Protein AF-S4P758-F1 (afdb_monomer)

Secondary structure (DSSP, 8-state):
---HHHHHHHHHHHHHHHHHHHHHHHHHHHHHHHHS-GGG--HHHHHHHHHHHHHHHHHHHHHHHHH---SSPPPS--

Radius of gyration: 19.24 Å; Cα contacts (8 Å, |Δi|>4): 25; chains: 1; bounding box: 51×15×56 Å

Nearest PDB structures (foldseek):
  5qsu-assembly3_B  TM=9.109E-01  e=3.139E+00  Homo sapiens
  4afl-assembly2_F  TM=8.276E-01  e=8.720E+00  Homo sapiens
  6inr-assembly1_A  TM=6.789E-01  e=7.733E+00  Candidatus Phytoplasma australasiaticum subsp. taiwanense
  4w4k-assembly2_C  TM=4.801E-01  e=6.080E+00  Mycobacterium tuberculosis str. Erdman = ATCC 35801

Mean predicted aligned error: 5.4 Å

Solvent-accessible surface area (backbone atoms only — not comparable to full-atom values): 4708 Å² total; per-residue (Å²): 129,85,50,76,61,58,58,51,47,53,53,51,50,56,48,48,52,50,51,50,50,51,49,53,50,50,52,50,51,52,55,48,52,70,71,43,60,75,92,75,48,58,69,68,57,54,56,51,47,53,52,50,52,52,51,48,51,51,52,50,54,50,48,61,60,69,67,68,69,78,91,71,76,74,79,93,69,133

Structure (mmCIF, N/CA/C/O backbone):
data_AF-S4P758-F1
#
_entry.id   AF-S4P758-F1
#
loop_
_atom_site.group_PDB
_atom_site.id
_atom_site.type_symbol
_atom_site.label_atom_id
_atom_site.label_alt_id
_atom_site.label_comp_id
_atom_site.label_asym_id
_atom_site.label_entity_id
_atom_site.label_seq_id
_atom_site.pdbx_PDB_ins_code
_atom_site.Cartn_x
_atom_site.Cartn_y
_atom_site.Cartn_z
_atom_site.occupancy
_atom_site.B_iso_or_equiv
_atom_site.auth_seq_id
_atom_site.auth_comp_id
_atom_site.auth_asym_id
_atom_site.auth_atom_id
_atom_site.pdbx_PDB_model_num
ATOM 1 N N . MET A 1 1 ? -3.590 2.630 30.952 1.00 44.47 1 MET A N 1
ATOM 2 C CA . MET A 1 1 ? -3.799 1.283 30.387 1.00 44.47 1 MET A CA 1
ATOM 3 C C . MET A 1 1 ? -3.790 1.437 28.881 1.00 44.47 1 MET A C 1
ATOM 5 O O . MET A 1 1 ? -4.679 2.099 28.364 1.00 44.47 1 MET A O 1
ATOM 9 N N . GLN A 1 2 ? -2.748 0.944 28.214 1.00 53.25 2 GLN A N 1
ATOM 10 C CA . GLN A 1 2 ? -2.690 0.899 26.754 1.00 53.25 2 GLN A CA 1
ATOM 11 C C . GLN A 1 2 ? -3.806 -0.055 26.306 1.00 53.25 2 GLN A C 1
ATOM 13 O O . GLN A 1 2 ? -3.817 -1.207 26.739 1.00 53.25 2 GLN A O 1
ATOM 18 N N . SER A 1 3 ? -4.806 0.42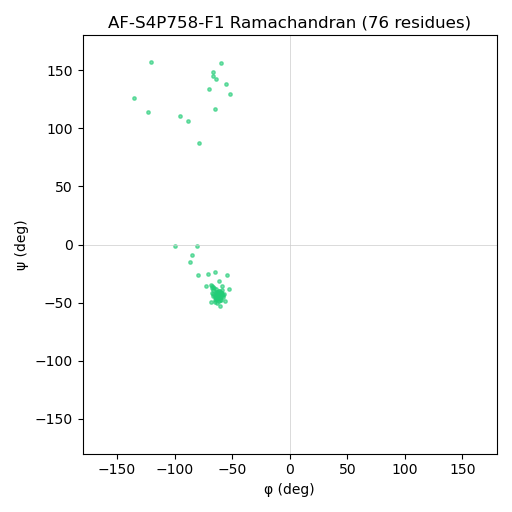5 25.566 1.00 77.19 3 SER A N 1
ATOM 19 C CA . SER A 1 3 ? -5.847 -0.463 25.041 1.00 77.19 3 SER A CA 1
ATOM 20 C C . SER A 1 3 ? -5.204 -1.402 24.012 1.00 77.19 3 SER A C 1
ATOM 22 O O . SER A 1 3 ? -4.267 -1.004 23.320 1.00 77.19 3 SER A O 1
ATOM 24 N N . ASN A 1 4 ? -5.699 -2.635 23.871 1.00 86.62 4 ASN A N 1
ATOM 25 C CA . ASN A 1 4 ? -5.229 -3.548 22.814 1.00 86.62 4 ASN A CA 1
ATOM 26 C C . ASN A 1 4 ? -5.340 -2.911 21.412 1.00 86.62 4 ASN A C 1
ATOM 28 O O . ASN A 1 4 ? -4.572 -3.248 20.516 1.00 86.62 4 ASN A O 1
ATOM 32 N N . LEU A 1 5 ? -6.262 -1.955 21.238 1.00 91.75 5 LEU A N 1
ATOM 33 C CA . LEU A 1 5 ? -6.408 -1.176 20.011 1.00 91.75 5 LEU A CA 1
ATOM 34 C C . LEU A 1 5 ? -5.226 -0.246 19.741 1.00 91.75 5 LEU A C 1
ATOM 36 O O . LEU A 1 5 ? -4.843 -0.132 18.587 1.00 91.75 5 LEU A O 1
ATOM 40 N N . ASN A 1 6 ? -4.597 0.352 20.756 1.00 92.75 6 ASN A N 1
ATOM 41 C CA . ASN A 1 6 ? -3.422 1.198 20.530 1.00 92.75 6 ASN A CA 1
ATOM 42 C C . ASN A 1 6 ? -2.246 0.390 19.956 1.00 92.75 6 ASN A C 1
ATOM 44 O O . ASN A 1 6 ? -1.528 0.880 19.094 1.00 92.75 6 ASN A O 1
ATOM 48 N N . THR A 1 7 ? -2.055 -0.852 20.416 1.00 95.00 7 THR A N 1
ATOM 49 C CA . THR A 1 7 ? -1.024 -1.748 19.867 1.00 95.00 7 THR A CA 1
ATOM 50 C C . THR A 1 7 ? -1.342 -2.142 18.426 1.00 95.00 7 THR A C 1
ATOM 52 O O . THR A 1 7 ? -0.459 -2.130 17.574 1.00 95.00 7 THR A O 1
ATOM 55 N N . ILE A 1 8 ? -2.608 -2.449 18.128 1.00 95.25 8 ILE A N 1
ATOM 56 C CA . ILE A 1 8 ? -3.042 -2.745 16.756 1.00 95.25 8 ILE A CA 1
ATOM 57 C C . ILE A 1 8 ? -2.866 -1.515 15.856 1.00 95.25 8 ILE A C 1
ATOM 59 O O . ILE A 1 8 ? -2.399 -1.655 14.730 1.00 95.25 8 ILE A O 1
ATOM 63 N N . GLN A 1 9 ? -3.193 -0.319 16.349 1.00 95.44 9 GLN A N 1
ATOM 64 C CA . GLN A 1 9 ? -3.015 0.934 15.621 1.00 95.44 9 GLN A CA 1
ATOM 65 C C . GLN A 1 9 ? -1.546 1.154 15.258 1.00 95.44 9 GLN A C 1
ATOM 67 O O . GLN A 1 9 ? -1.258 1.398 14.092 1.00 95.44 9 GLN A O 1
ATOM 72 N N . GLU A 1 10 ? -0.626 0.990 16.210 1.00 97.19 10 GLU A N 1
ATOM 73 C CA . GLU A 1 10 ? 0.814 1.105 15.953 1.00 97.19 10 GLU A CA 1
ATOM 74 C C . GLU A 1 10 ? 1.272 0.124 14.860 1.00 97.19 10 GLU A C 1
ATOM 76 O O . GLU A 1 10 ? 1.994 0.499 13.937 1.00 97.19 10 GLU A O 1
ATOM 81 N N . TRP A 1 11 ? 0.796 -1.126 14.891 1.00 97.44 11 TRP A N 1
ATOM 82 C CA . TRP A 1 11 ? 1.086 -2.091 13.826 1.00 97.44 11 TRP A CA 1
ATOM 83 C C . TRP A 1 11 ? 0.513 -1.668 12.472 1.00 97.44 11 TRP A C 1
ATOM 85 O O . TRP A 1 11 ? 1.180 -1.831 11.451 1.00 97.44 11 TRP A O 1
ATOM 95 N N . CYS A 1 12 ? -0.704 -1.124 12.444 1.00 97.94 12 CYS A N 1
ATOM 96 C CA . CYS A 1 12 ? -1.326 -0.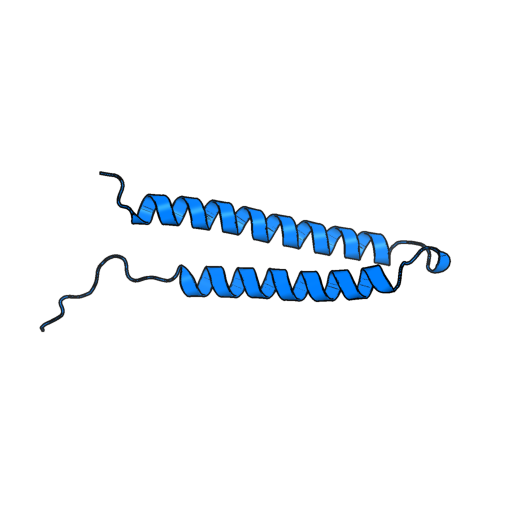627 11.221 1.00 97.94 12 CYS A CA 1
ATOM 97 C C . CYS A 1 12 ? -0.615 0.613 10.662 1.00 97.94 12 CYS A C 1
ATOM 99 O O . CYS A 1 12 ? -0.486 0.716 9.446 1.00 97.94 12 CYS A O 1
ATOM 101 N N . GLU A 1 13 ? -0.130 1.518 11.513 1.00 97.75 13 GLU A N 1
ATOM 102 C CA . GLU A 1 13 ? 0.661 2.692 11.122 1.00 97.75 13 GLU A CA 1
ATOM 103 C C . GLU A 1 13 ? 2.005 2.266 10.516 1.00 97.75 13 GLU A C 1
ATOM 105 O O . GLU A 1 13 ? 2.324 2.652 9.391 1.00 97.75 13 GLU A O 1
ATOM 110 N N . LEU A 1 14 ? 2.736 1.368 11.186 1.00 98.31 14 LEU A N 1
ATOM 111 C CA . LEU A 1 14 ? 3.988 0.807 10.663 1.00 98.31 14 LEU A CA 1
ATOM 112 C C . LEU A 1 14 ? 3.778 0.065 9.335 1.00 98.31 14 LEU A C 1
ATOM 114 O O . LEU 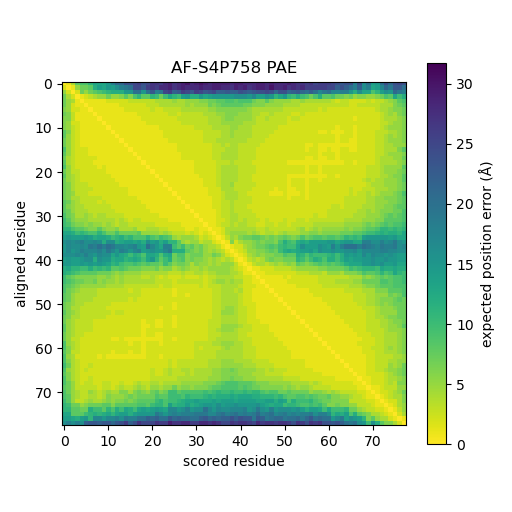A 1 14 ? 4.585 0.177 8.408 1.00 98.31 14 LEU A O 1
ATOM 118 N N . LEU A 1 15 ? 2.683 -0.691 9.221 1.00 98.25 15 LEU A N 1
ATOM 119 C CA . LEU A 1 15 ? 2.327 -1.382 7.987 1.00 98.25 15 LEU A CA 1
ATOM 120 C C . LEU A 1 15 ? 1.960 -0.396 6.868 1.00 98.25 15 LEU A C 1
ATOM 122 O O . LEU A 1 15 ? 2.353 -0.613 5.721 1.00 98.25 15 LEU A O 1
ATOM 126 N N . ALA A 1 16 ? 1.245 0.687 7.181 1.00 98.25 16 ALA A N 1
ATOM 127 C CA . ALA A 1 16 ? 0.908 1.732 6.218 1.00 98.25 16 ALA A CA 1
ATOM 128 C C . ALA A 1 16 ? 2.169 2.405 5.660 1.00 98.25 16 ALA A C 1
ATOM 130 O O . ALA A 1 16 ? 2.292 2.543 4.439 1.00 98.25 16 ALA A O 1
ATOM 131 N N . ASP A 1 17 ? 3.127 2.745 6.525 1.00 98.25 17 ASP A N 1
ATOM 132 C CA . ASP A 1 17 ? 4.413 3.322 6.124 1.00 98.25 17 ASP A CA 1
ATOM 133 C C . ASP A 1 17 ? 5.206 2.373 5.219 1.00 98.25 17 ASP A C 1
ATOM 135 O O . ASP A 1 17 ? 5.751 2.790 4.189 1.00 98.25 17 ASP A O 1
ATOM 139 N N . LEU A 1 18 ? 5.230 1.078 5.553 1.00 98.50 18 LEU A N 1
ATOM 140 C CA . LEU A 1 18 ? 5.898 0.067 4.738 1.00 98.50 18 LEU A CA 1
ATOM 141 C C . LEU A 1 18 ? 5.250 -0.056 3.352 1.00 98.50 18 LEU A C 1
ATOM 143 O O . LEU A 1 18 ? 5.952 0.044 2.345 1.00 98.50 18 LEU A O 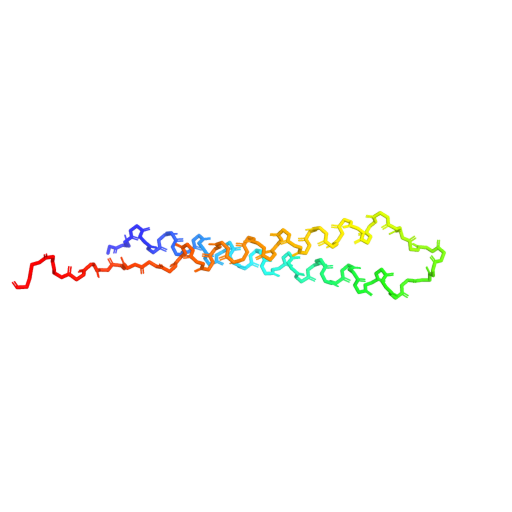1
ATOM 147 N N . ILE A 1 19 ? 3.922 -0.208 3.284 1.00 98.19 19 ILE A N 1
ATOM 148 C CA . ILE A 1 19 ? 3.168 -0.293 2.020 1.00 98.19 19 ILE A CA 1
ATOM 149 C C . ILE A 1 19 ? 3.406 0.961 1.172 1.00 98.19 19 ILE A C 1
ATOM 151 O O . ILE A 1 19 ? 3.630 0.871 -0.041 1.00 98.19 19 ILE A O 1
ATOM 155 N N . TRP A 1 20 ? 3.390 2.139 1.798 1.00 97.12 20 TRP A N 1
ATOM 156 C CA . TRP A 1 20 ? 3.628 3.403 1.114 1.00 97.12 20 TRP A CA 1
ATOM 157 C C . TRP A 1 20 ? 5.048 3.497 0.549 1.00 97.12 20 TRP A C 1
ATOM 159 O O . TRP A 1 20 ? 5.225 3.847 -0.621 1.00 97.12 20 TRP A O 1
ATOM 169 N N . SER A 1 21 ? 6.058 3.124 1.338 1.00 98.25 21 SER A N 1
ATOM 170 C CA . SER A 1 21 ? 7.452 3.060 0.893 1.00 98.25 21 SER A CA 1
ATOM 171 C C . SER A 1 21 ? 7.621 2.092 -0.282 1.00 98.25 21 SER A C 1
ATOM 173 O O . SER A 1 21 ? 8.214 2.454 -1.302 1.00 98.25 21 SER A O 1
ATOM 175 N N . THR A 1 22 ? 7.017 0.901 -0.219 1.00 98.12 22 THR A N 1
ATOM 176 C CA . THR A 1 22 ? 7.022 -0.058 -1.334 1.00 98.12 22 THR A CA 1
ATOM 177 C C . THR A 1 22 ? 6.387 0.537 -2.591 1.00 98.12 22 THR A C 1
ATOM 179 O O . THR A 1 22 ? 6.953 0.412 -3.678 1.00 98.12 22 THR A O 1
ATOM 182 N N . ARG A 1 23 ? 5.269 1.268 -2.468 1.00 97.56 23 ARG A N 1
ATOM 183 C CA . ARG A 1 23 ? 4.647 1.971 -3.604 1.00 97.56 23 ARG A CA 1
ATOM 184 C C . ARG A 1 23 ? 5.606 2.963 -4.257 1.00 97.56 23 ARG A C 1
ATOM 186 O O . ARG A 1 23 ? 5.704 3.022 -5.483 1.00 97.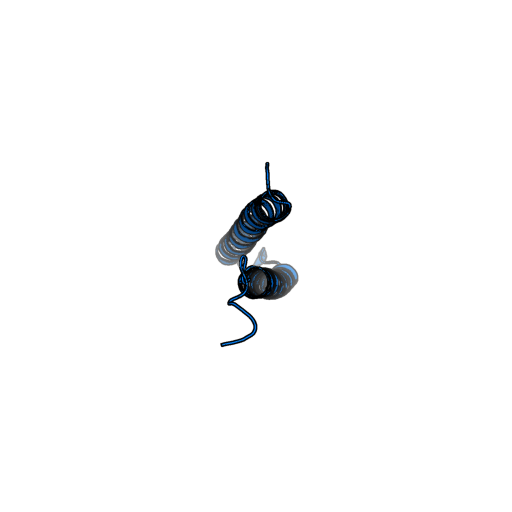56 23 ARG A O 1
ATOM 193 N N . GLN A 1 24 ? 6.317 3.749 -3.449 1.00 97.69 24 GLN A N 1
ATOM 194 C CA . GLN A 1 24 ? 7.301 4.704 -3.955 1.00 97.69 24 GLN A CA 1
ATOM 195 C C . GLN A 1 24 ? 8.459 4.0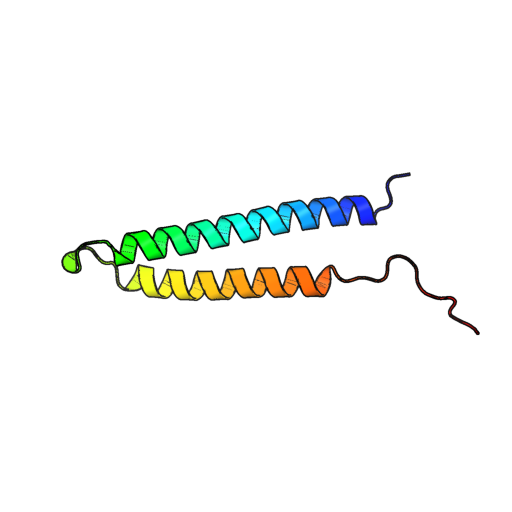01 -4.665 1.00 97.69 24 GLN A C 1
ATOM 197 O O . GLN A 1 24 ? 8.877 4.448 -5.732 1.00 97.69 24 GLN A O 1
ATOM 202 N N . GLN A 1 25 ? 8.949 2.888 -4.117 1.00 97.31 25 GLN A N 1
ATOM 203 C CA . GLN A 1 25 ? 10.009 2.091 -4.735 1.00 97.31 25 GLN A CA 1
ATOM 204 C C . GLN A 1 25 ? 9.577 1.544 -6.100 1.00 97.31 25 GLN A C 1
ATOM 206 O O . GLN A 1 25 ? 10.288 1.768 -7.079 1.00 97.31 25 GLN A O 1
ATOM 211 N N . VAL A 1 26 ? 8.391 0.931 -6.204 1.00 96.75 26 VAL A N 1
ATOM 212 C CA . VAL A 1 26 ? 7.836 0.437 -7.481 1.00 96.75 26 VAL A CA 1
ATOM 213 C C . VAL A 1 26 ? 7.752 1.568 -8.512 1.00 96.75 26 VAL A C 1
ATOM 215 O O . VAL A 1 26 ? 8.266 1.434 -9.624 1.00 96.75 26 VAL A O 1
ATOM 218 N N . ASN A 1 27 ? 7.200 2.723 -8.128 1.00 95.38 27 ASN A N 1
ATOM 219 C CA . ASN A 1 27 ? 7.105 3.894 -9.007 1.00 95.38 27 ASN A CA 1
ATOM 220 C C . ASN A 1 27 ? 8.481 4.415 -9.446 1.00 95.38 27 ASN A C 1
ATOM 222 O O . ASN A 1 27 ? 8.670 4.802 -10.602 1.00 95.38 27 ASN A O 1
ATOM 226 N N . ASN A 1 28 ? 9.458 4.422 -8.540 1.00 95.88 28 ASN A N 1
ATOM 227 C CA . ASN A 1 28 ? 10.814 4.865 -8.836 1.00 95.88 28 ASN A CA 1
ATOM 228 C C . ASN A 1 28 ? 11.511 3.927 -9.822 1.00 95.88 28 ASN A C 1
ATOM 230 O O . ASN A 1 28 ? 12.118 4.414 -10.778 1.00 95.88 28 ASN A O 1
ATOM 234 N N . VAL A 1 29 ? 11.390 2.609 -9.636 1.00 94.19 29 VAL A N 1
ATOM 235 C CA . VAL A 1 29 ? 11.954 1.615 -10.560 1.00 94.19 29 VAL A CA 1
ATOM 236 C C . VAL A 1 29 ? 11.280 1.721 -11.928 1.00 94.19 29 VAL A C 1
ATOM 238 O O . VAL A 1 29 ? 11.979 1.786 -12.939 1.00 94.19 29 VAL A O 1
ATOM 241 N N . ALA A 1 30 ? 9.951 1.851 -11.981 1.00 92.38 30 ALA A N 1
ATOM 242 C CA . ALA A 1 30 ? 9.221 2.052 -13.234 1.00 92.38 30 ALA A CA 1
ATOM 243 C C . ALA A 1 30 ? 9.680 3.323 -13.972 1.00 92.38 30 ALA A C 1
ATOM 245 O O . ALA A 1 30 ? 9.912 3.301 -15.183 1.00 92.38 30 ALA A O 1
ATOM 246 N N . ARG A 1 31 ? 9.889 4.424 -13.238 1.00 91.75 31 ARG A N 1
ATOM 247 C CA . ARG A 1 31 ? 10.408 5.689 -13.781 1.00 91.75 31 ARG A CA 1
ATOM 248 C C . ARG A 1 31 ? 11.846 5.572 -14.290 1.00 91.75 31 ARG A C 1
ATOM 250 O O . ARG A 1 31 ? 12.194 6.228 -15.267 1.00 91.75 31 ARG A O 1
ATOM 257 N N . ILE A 1 32 ? 12.700 4.803 -13.620 1.00 91.00 32 ILE A N 1
ATOM 258 C CA . ILE A 1 32 ? 14.074 4.563 -14.080 1.00 91.00 32 ILE A CA 1
ATOM 259 C C . ILE A 1 32 ? 14.036 3.722 -15.356 1.00 91.00 32 ILE A C 1
ATOM 261 O O . ILE A 1 32 ? 14.602 4.138 -16.362 1.00 91.00 32 ILE A O 1
ATOM 265 N N . ASN A 1 33 ? 13.291 2.613 -15.353 1.00 88.75 33 ASN A N 1
ATOM 266 C CA . ASN A 1 33 ? 13.161 1.723 -16.508 1.00 88.75 33 ASN A CA 1
ATOM 267 C C . ASN A 1 33 ? 12.593 2.452 -17.743 1.00 88.75 33 ASN A C 1
ATOM 269 O O . ASN A 1 33 ? 13.038 2.218 -18.864 1.00 88.75 33 ASN A O 1
ATOM 273 N N . SER A 1 34 ? 11.664 3.399 -17.558 1.00 86.81 34 SER A N 1
ATOM 274 C CA . SER A 1 34 ? 11.136 4.209 -18.665 1.00 86.81 34 SER A CA 1
ATOM 275 C C . SER A 1 34 ? 12.141 5.224 -19.224 1.00 86.81 34 SER A C 1
ATOM 277 O O . SER A 1 34 ? 12.059 5.573 -20.401 1.00 86.81 34 SER A O 1
ATOM 279 N N . LYS A 1 35 ? 13.117 5.671 -18.427 1.00 87.50 35 LYS A N 1
ATOM 280 C CA . LYS A 1 35 ? 14.200 6.568 -18.868 1.00 87.50 35 LYS A CA 1
ATOM 281 C C . LYS A 1 35 ? 15.403 5.829 -19.458 1.00 87.50 35 LYS A C 1
ATOM 283 O O . LYS A 1 35 ? 16.229 6.462 -20.110 1.00 87.50 35 LYS A O 1
ATOM 288 N N . THR A 1 36 ? 15.503 4.521 -19.245 1.00 84.44 36 THR A N 1
ATOM 289 C CA . THR A 1 36 ? 16.550 3.677 -19.825 1.00 84.44 36 THR A CA 1
ATOM 290 C C . THR A 1 36 ? 16.403 3.580 -21.349 1.00 84.44 36 THR A C 1
ATOM 292 O O . THR A 1 36 ? 15.286 3.559 -21.881 1.00 84.44 36 THR A O 1
ATOM 295 N N . ILE A 1 37 ? 17.545 3.512 -22.047 1.00 81.50 37 ILE A N 1
ATOM 296 C CA . ILE A 1 37 ? 17.628 3.305 -23.500 1.00 81.50 37 ILE A CA 1
ATOM 297 C C . ILE A 1 37 ? 16.863 2.025 -23.864 1.00 81.50 37 ILE A C 1
ATOM 299 O O . ILE A 1 37 ? 16.954 1.025 -23.155 1.00 81.50 37 ILE A O 1
ATOM 303 N N . VAL A 1 38 ? 16.097 2.062 -24.957 1.00 75.12 38 VAL A N 1
ATOM 304 C CA . VAL A 1 38 ? 15.127 1.016 -25.335 1.00 75.12 38 VAL A CA 1
ATOM 305 C C . VAL A 1 38 ? 15.748 -0.386 -25.379 1.00 75.12 38 VAL A C 1
ATOM 307 O O . VAL A 1 38 ? 15.123 -1.328 -24.908 1.00 75.12 38 VAL A O 1
ATOM 310 N N . GLU A 1 39 ? 16.986 -0.510 -25.857 1.00 74.62 39 GLU A N 1
ATOM 311 C CA . GLU A 1 39 ? 17.722 -1.782 -25.959 1.00 74.62 39 GLU A CA 1
ATOM 312 C C . GLU A 1 39 ? 18.047 -2.429 -24.602 1.00 74.62 39 GLU A C 1
ATOM 314 O O . GLU A 1 39 ? 18.233 -3.638 -24.522 1.00 74.62 39 GLU A O 1
ATOM 319 N N . LEU A 1 40 ? 18.092 -1.638 -23.526 1.00 78.31 40 LEU A N 1
ATOM 320 C CA . LEU A 1 40 ? 18.367 -2.102 -22.164 1.00 78.31 40 LEU A CA 1
ATOM 321 C C . LEU A 1 40 ? 17.091 -2.266 -21.326 1.00 78.31 40 LEU A C 1
ATOM 323 O O . LEU A 1 40 ? 17.167 -2.654 -20.157 1.00 78.31 40 LEU A O 1
ATOM 327 N N . ARG A 1 41 ? 15.913 -1.959 -21.884 1.00 80.56 41 ARG A N 1
ATOM 328 C CA . ARG A 1 41 ? 14.646 -2.172 -21.179 1.00 80.56 41 ARG A CA 1
ATOM 329 C C . ARG A 1 41 ? 14.373 -3.661 -21.065 1.00 80.56 41 ARG A C 1
ATOM 331 O O . ARG A 1 41 ? 14.439 -4.397 -22.042 1.00 80.56 41 ARG A O 1
ATOM 338 N N . GLN A 1 42 ? 13.993 -4.086 -19.868 1.00 82.69 42 GLN A N 1
ATOM 339 C CA . GLN A 1 42 ? 13.583 -5.460 -19.601 1.00 82.69 42 GLN A CA 1
ATOM 340 C C . GLN A 1 42 ? 12.050 -5.545 -19.694 1.00 82.69 42 GLN A C 1
ATOM 342 O O . GLN A 1 42 ? 11.373 -4.989 -18.827 1.00 82.69 42 GLN A O 1
ATOM 347 N N . PRO A 1 43 ? 11.466 -6.208 -20.714 1.00 82.81 43 PRO A N 1
ATOM 348 C CA . PRO A 1 43 ? 10.011 -6.264 -20.887 1.00 82.81 43 PRO A CA 1
ATOM 349 C C . PRO A 1 43 ? 9.311 -6.933 -19.699 1.00 82.81 43 PRO A C 1
ATOM 351 O O . PRO A 1 43 ? 8.331 -6.407 -19.181 1.00 82.81 43 PRO A O 1
ATOM 354 N N . HIS A 1 44 ? 9.885 -8.029 -19.195 1.00 88.50 44 HIS A N 1
ATOM 355 C CA . HIS A 1 44 ? 9.375 -8.748 -18.023 1.00 88.50 44 HIS A CA 1
ATOM 356 C C . HIS A 1 44 ? 9.368 -7.895 -16.749 1.00 88.50 44 HIS A C 1
ATOM 358 O O . HIS A 1 44 ? 8.486 -8.044 -15.910 1.00 88.50 44 HIS A O 1
ATOM 364 N N . LEU A 1 45 ? 10.317 -6.961 -16.615 1.00 89.56 45 LEU A N 1
ATOM 365 C CA . LEU A 1 45 ? 10.346 -6.031 -15.489 1.00 89.56 45 LEU A CA 1
ATOM 366 C C . LEU A 1 45 ? 9.146 -5.075 -15.530 1.00 89.56 45 LEU A C 1
ATOM 368 O O . LEU A 1 45 ? 8.609 -4.742 -14.484 1.00 89.56 45 LEU A O 1
ATOM 372 N N . VAL A 1 46 ? 8.705 -4.638 -16.715 1.00 88.56 46 VAL A N 1
ATOM 373 C CA . VAL A 1 46 ? 7.542 -3.741 -16.845 1.00 88.56 46 VAL A CA 1
ATOM 374 C C . VAL A 1 46 ? 6.264 -4.438 -16.390 1.00 88.56 46 VAL A C 1
ATOM 376 O O . VAL A 1 46 ? 5.514 -3.870 -15.602 1.00 88.56 46 VAL A O 1
ATOM 379 N N . GLU A 1 47 ? 6.044 -5.667 -16.852 1.00 91.62 47 GLU A N 1
ATOM 380 C CA . GLU A 1 47 ? 4.880 -6.471 -16.471 1.00 91.62 47 GLU A CA 1
ATOM 381 C C . GLU A 1 47 ? 4.875 -6.770 -14.966 1.00 91.62 47 GLU A C 1
ATOM 383 O O . GLU A 1 47 ? 3.869 -6.554 -14.292 1.00 91.62 47 GLU A O 1
ATOM 388 N N . MET A 1 48 ? 6.030 -7.157 -14.413 1.00 94.81 48 MET A N 1
ATOM 389 C CA . MET A 1 48 ? 6.181 -7.386 -12.976 1.00 94.81 48 MET A CA 1
ATOM 390 C C . MET A 1 48 ? 5.896 -6.119 -12.155 1.00 94.81 48 MET A C 1
ATOM 392 O O . MET A 1 48 ? 5.236 -6.193 -11.124 1.00 94.81 48 MET A O 1
ATOM 396 N N . LEU A 1 49 ? 6.370 -4.947 -12.593 1.00 94.50 49 LEU A N 1
ATOM 397 C CA . LEU A 1 49 ? 6.123 -3.684 -11.888 1.00 94.50 49 LEU A CA 1
ATOM 398 C C . LEU A 1 49 ? 4.650 -3.259 -11.942 1.00 94.50 49 LEU A C 1
ATOM 400 O O . LEU A 1 49 ? 4.158 -2.689 -10.968 1.00 94.50 49 LEU A O 1
ATOM 404 N N . ASP A 1 50 ? 3.948 -3.530 -13.045 1.00 94.12 50 ASP A N 1
ATOM 405 C CA . ASP A 1 50 ? 2.506 -3.283 -13.153 1.00 94.12 50 ASP A CA 1
ATOM 406 C C . ASP A 1 50 ? 1.716 -4.173 -12.182 1.00 94.12 50 ASP A C 1
ATOM 408 O O . ASP A 1 50 ? 0.863 -3.684 -11.437 1.00 94.12 50 ASP A O 1
ATOM 412 N N . ASP A 1 51 ? 2.059 -5.461 -12.116 1.00 96.69 51 ASP A N 1
ATOM 413 C CA . ASP A 1 51 ? 1.447 -6.392 -11.169 1.00 96.69 51 ASP A CA 1
ATOM 414 C C . ASP A 1 51 ? 1.739 -6.002 -9.709 1.00 96.69 51 ASP A C 1
ATOM 416 O O . ASP A 1 51 ? 0.819 -5.865 -8.900 1.00 96.69 51 ASP A O 1
ATOM 420 N N . MET A 1 52 ? 2.995 -5.681 -9.379 1.00 96.94 52 MET A N 1
ATOM 421 C CA . MET A 1 52 ? 3.359 -5.178 -8.049 1.00 96.94 52 MET A CA 1
ATOM 422 C C . MET A 1 52 ? 2.600 -3.891 -7.689 1.00 96.94 52 MET A C 1
ATOM 424 O O . MET A 1 52 ? 2.161 -3.733 -6.551 1.00 96.94 52 MET A O 1
ATOM 428 N N . SER A 1 53 ? 2.399 -2.975 -8.641 1.00 96.38 53 SER A N 1
ATOM 429 C CA . SER A 1 53 ? 1.633 -1.739 -8.422 1.00 96.38 53 SER A CA 1
ATOM 430 C C . SER A 1 53 ? 0.167 -2.022 -8.066 1.00 96.38 53 SER A C 1
ATOM 432 O O . SER A 1 53 ? -0.390 -1.408 -7.144 1.00 96.38 53 SER A O 1
ATOM 434 N N . LYS A 1 54 ? -0.453 -2.997 -8.743 1.00 97.75 54 LYS A N 1
ATOM 435 C CA . LYS A 1 54 ? -1.813 -3.468 -8.440 1.00 97.75 54 LYS A CA 1
ATOM 436 C C . LYS A 1 54 ? -1.883 -4.109 -7.056 1.00 97.75 54 LYS A C 1
ATOM 438 O O . LYS A 1 54 ? -2.758 -3.747 -6.269 1.00 97.75 54 LYS A O 1
ATOM 443 N N . GLN A 1 55 ? -0.940 -4.992 -6.728 1.00 98.12 55 GLN A N 1
ATOM 444 C CA . GLN A 1 55 ? -0.882 -5.654 -5.422 1.00 98.12 55 GLN A CA 1
ATOM 445 C C . GLN A 1 55 ? -0.722 -4.649 -4.273 1.00 98.12 55 GLN A C 1
ATOM 447 O O . GLN A 1 55 ? -1.486 -4.686 -3.310 1.00 98.12 55 GLN A O 1
ATOM 452 N N . VAL A 1 56 ? 0.208 -3.696 -4.393 1.00 97.88 56 VAL A N 1
ATOM 453 C CA . VAL A 1 56 ? 0.429 -2.648 -3.380 1.00 97.88 56 VAL A CA 1
ATOM 454 C C . VAL A 1 56 ? -0.818 -1.779 -3.198 1.00 97.88 56 VAL A C 1
ATOM 456 O O . VAL A 1 56 ? -1.187 -1.448 -2.071 1.00 97.88 56 VAL A O 1
ATOM 459 N N . THR A 1 57 ? -1.506 -1.442 -4.292 1.00 96.50 57 THR A N 1
ATOM 460 C CA . THR A 1 57 ? -2.769 -0.692 -4.236 1.00 96.50 57 THR A CA 1
ATOM 461 C C . THR A 1 57 ? -3.857 -1.487 -3.513 1.00 96.50 57 THR A C 1
ATOM 463 O O . THR A 1 57 ? -4.533 -0.941 -2.643 1.00 96.50 57 THR A O 1
ATOM 466 N N . SER A 1 58 ? -3.982 -2.784 -3.805 1.00 98.19 58 SER A N 1
ATOM 467 C CA . SER A 1 58 ? -4.931 -3.678 -3.130 1.00 98.19 58 SER A CA 1
ATOM 468 C C . SER A 1 58 ? -4.655 -3.789 -1.629 1.00 98.19 58 SER A C 1
ATOM 470 O O . SER A 1 58 ? -5.589 -3.732 -0.826 1.00 98.19 58 SER A O 1
ATOM 472 N N . LEU A 1 59 ? -3.383 -3.912 -1.235 1.00 98.31 59 LEU A N 1
ATOM 473 C CA . LEU A 1 59 ? -2.978 -3.935 0.172 1.00 98.31 59 LEU A CA 1
ATOM 474 C C . LEU A 1 59 ? -3.366 -2.635 0.881 1.00 98.31 59 LEU A C 1
ATOM 476 O O . LEU A 1 59 ? -3.950 -2.686 1.960 1.00 98.31 59 LEU A O 1
ATOM 480 N N . LEU A 1 60 ? -3.117 -1.479 0.257 1.00 96.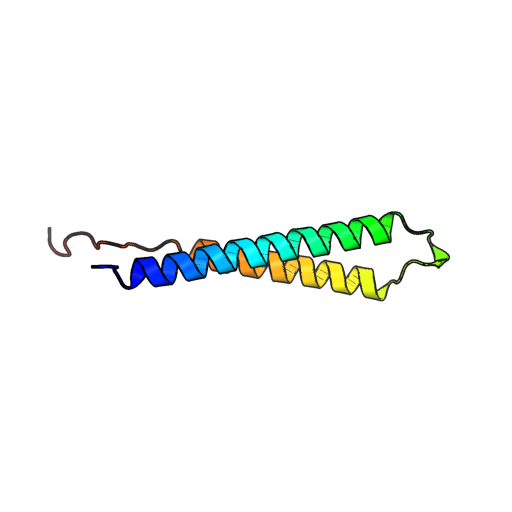81 60 LEU A N 1
ATOM 481 C CA . LEU A 1 60 ? -3.485 -0.182 0.824 1.00 96.81 60 LEU A CA 1
ATOM 482 C C . LEU A 1 60 ? -5.006 -0.034 0.979 1.00 96.81 60 LEU A C 1
ATOM 484 O O . LEU A 1 60 ? -5.474 0.369 2.041 1.00 96.81 60 LEU A O 1
ATOM 488 N N . SER A 1 61 ? -5.787 -0.391 -0.046 1.00 97.56 61 SER A N 1
ATOM 489 C CA . SER A 1 61 ? -7.254 -0.363 0.021 1.00 97.56 61 SER A CA 1
ATOM 490 C C . SER A 1 61 ? -7.794 -1.279 1.119 1.00 97.56 61 SER A C 1
ATOM 492 O O . SER A 1 61 ? -8.686 -0.884 1.870 1.00 97.56 61 SER A O 1
ATOM 494 N N . THR A 1 62 ? -7.231 -2.482 1.245 1.00 98.06 62 THR A N 1
ATOM 495 C CA . THR A 1 62 ? -7.618 -3.446 2.285 1.00 98.06 62 THR A CA 1
ATOM 496 C C . THR A 1 62 ? -7.283 -2.916 3.672 1.00 98.06 62 THR A C 1
ATOM 498 O O . THR A 1 62 ? -8.122 -2.986 4.567 1.00 98.06 62 THR A O 1
ATOM 501 N N . LEU A 1 63 ? -6.091 -2.338 3.847 1.00 98.00 63 LEU A N 1
ATOM 502 C CA . LEU A 1 63 ? -5.676 -1.759 5.118 1.00 98.00 63 LEU A CA 1
ATOM 503 C C . LEU A 1 63 ? -6.627 -0.633 5.531 1.00 98.00 63 LEU A C 1
ATOM 505 O O . LEU A 1 63 ? -7.201 -0.709 6.606 1.00 98.00 63 LEU A O 1
ATOM 509 N N . VAL A 1 64 ? -6.861 0.352 4.657 1.00 97.12 64 VAL A N 1
ATOM 510 C CA . VAL A 1 64 ? -7.725 1.514 4.945 1.00 97.12 64 VAL A CA 1
ATOM 511 C C . VAL A 1 64 ? -9.158 1.101 5.282 1.00 97.12 64 VAL A C 1
ATOM 513 O O . VAL A 1 64 ? -9.766 1.651 6.195 1.00 97.12 64 VAL A O 1
ATOM 516 N N . THR A 1 65 ? -9.715 0.138 4.547 1.00 97.12 65 THR A N 1
ATOM 517 C CA . THR A 1 65 ? -11.091 -0.320 4.787 1.00 97.12 65 THR A CA 1
ATOM 518 C C . THR A 1 65 ? -11.212 -1.152 6.061 1.00 97.12 65 THR A C 1
ATOM 520 O O . THR A 1 65 ? -12.207 -1.026 6.767 1.00 97.12 65 THR A O 1
ATOM 523 N N . SER A 1 66 ? -10.198 -1.960 6.387 1.00 96.62 66 SER A N 1
ATOM 524 C CA . SER A 1 66 ? -10.213 -2.840 7.564 1.00 96.62 66 SER A CA 1
ATOM 525 C C . SER A 1 66 ? -9.882 -2.113 8.867 1.00 96.62 66 SER A C 1
ATOM 527 O O . SER A 1 66 ? -10.304 -2.555 9.932 1.00 96.62 66 SER A O 1
ATOM 529 N N . THR A 1 67 ? -9.130 -1.011 8.808 1.00 95.75 67 THR A N 1
ATOM 530 C CA . THR A 1 67 ? -8.777 -0.206 9.991 1.00 95.75 67 THR A CA 1
ATOM 531 C C . THR A 1 67 ? -9.842 0.819 10.361 1.00 95.75 67 THR A C 1
ATOM 533 O O . THR A 1 67 ? -9.780 1.404 11.442 1.00 95.75 67 THR A O 1
ATOM 536 N N . PHE A 1 68 ? -10.857 1.014 9.516 1.00 95.06 68 PHE A N 1
ATOM 537 C CA . PHE A 1 68 ? -12.006 1.847 9.841 1.00 95.06 68 PHE A CA 1
ATOM 538 C C . PHE A 1 68 ? -12.989 1.084 10.742 1.00 95.06 68 PHE A C 1
ATOM 540 O O . PHE A 1 68 ? -13.918 0.424 10.275 1.00 95.06 68 PHE A O 1
ATOM 547 N N . VAL A 1 69 ? -12.761 1.161 12.054 1.00 92.81 69 VAL A N 1
ATOM 548 C CA . VAL A 1 69 ? -13.514 0.412 13.070 1.00 92.81 69 VAL A CA 1
ATOM 549 C C . VAL A 1 69 ? -14.220 1.327 14.069 1.00 92.81 69 VAL A C 1
ATOM 551 O O . VAL A 1 69 ? -13.826 2.468 14.298 1.00 92.81 69 VAL A O 1
ATOM 554 N N . ILE A 1 70 ? -15.265 0.801 14.709 1.00 90.50 70 ILE A N 1
ATOM 555 C CA . ILE A 1 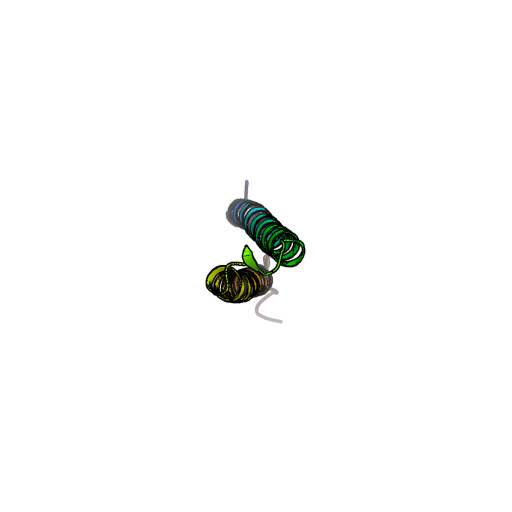70 ? -15.960 1.471 15.812 1.00 90.50 70 ILE A CA 1
ATOM 556 C C . ILE A 1 70 ? -15.263 1.089 17.124 1.00 90.50 70 ILE A C 1
ATOM 558 O O . ILE A 1 70 ? -15.424 -0.031 17.604 1.00 90.50 70 ILE A O 1
ATOM 562 N N . GLU A 1 71 ? -14.510 2.015 17.724 1.00 87.88 71 GLU A N 1
ATOM 563 C CA . GLU A 1 71 ? -13.818 1.776 19.005 1.00 87.88 71 GLU A CA 1
ATOM 564 C C . GLU A 1 71 ? -14.798 1.611 20.178 1.00 87.88 71 GLU A C 1
ATOM 566 O O . GLU A 1 71 ? -14.630 0.740 21.032 1.00 87.88 71 GLU A O 1
ATOM 571 N N . LYS A 1 72 ? -15.845 2.440 20.222 1.00 86.88 72 LYS A N 1
ATOM 572 C CA . LYS A 1 72 ? -16.904 2.363 21.233 1.00 86.88 72 LYS A CA 1
ATOM 573 C C . LYS A 1 72 ? -18.240 2.198 20.544 1.00 86.88 72 LYS A C 1
ATOM 575 O O . LYS A 1 72 ? -18.691 3.098 19.840 1.00 86.88 72 LYS A O 1
ATOM 580 N N . GLN A 1 73 ? -18.860 1.039 20.747 1.00 85.75 73 GLN A N 1
ATOM 581 C CA . GLN A 1 73 ? -20.180 0.780 20.192 1.00 85.75 73 GLN A CA 1
ATOM 582 C C . GLN A 1 73 ? -21.211 1.740 20.802 1.00 85.75 73 GLN A C 1
ATOM 584 O O . GLN A 1 73 ? -21.130 2.040 21.999 1.00 85.75 73 GLN A O 1
ATOM 589 N N . PRO A 1 74 ? -22.183 2.217 20.008 1.00 88.12 74 PRO A N 1
ATOM 590 C CA . PRO A 1 74 ? -23.327 2.925 20.560 1.00 88.12 74 PRO A CA 1
ATOM 591 C C . PRO A 1 74 ? -24.099 2.011 21.533 1.00 88.12 74 PRO A C 1
ATOM 593 O O . PRO A 1 74 ? -24.015 0.783 21.415 1.00 88.12 74 PRO A O 1
ATOM 596 N N . PRO A 1 75 ? -24.857 2.578 22.491 1.00 90.56 75 PRO A N 1
ATOM 597 C CA . PRO A 1 75 ? -25.746 1.796 23.344 1.00 90.56 75 PRO A CA 1
ATOM 598 C C . PRO A 1 75 ? -26.655 0.917 22.479 1.00 90.56 75 PRO A C 1
ATOM 600 O O . PRO A 1 75 ? -27.269 1.401 21.531 1.00 90.56 75 PRO A O 1
ATOM 603 N N . GLN A 1 76 ? -26.721 -0.379 22.782 1.00 84.50 76 GLN A N 1
ATOM 604 C CA . GLN A 1 76 ? -27.443 -1.350 21.948 1.00 84.50 76 GLN A CA 1
ATOM 605 C C . GLN A 1 76 ? -28.963 -1.357 22.189 1.00 84.50 76 GLN A C 1
ATOM 607 O O . GLN A 1 76 ? -29.687 -2.098 21.531 1.00 84.50 76 GLN A O 1
ATOM 612 N N . VAL A 1 77 ? -29.453 -0.534 23.117 1.00 78.38 77 VAL A N 1
ATOM 613 C CA . VAL A 1 77 ? -30.877 -0.358 23.406 1.00 78.38 77 VAL A CA 1
ATOM 614 C C . VAL A 1 77 ? -31.131 1.142 23.532 1.00 78.38 77 VAL A C 1
ATOM 616 O O . VAL A 1 77 ? -30.410 1.814 24.275 1.00 78.38 77 VAL A O 1
ATOM 619 N N . MET A 1 78 ? -32.097 1.650 22.763 1.00 65.69 78 MET A N 1
ATOM 620 C CA . MET A 1 78 ? -32.624 3.012 22.904 1.00 65.69 78 MET A CA 1
ATOM 621 C C . MET A 1 78 ? -33.725 3.048 23.956 1.00 65.69 78 MET A C 1
ATOM 623 O O . MET A 1 78 ? -34.505 2.069 24.010 1.00 65.69 78 MET A O 1
#

Foldseek 3Di:
DCPPLNVVVVVLVVVLVVLVVQLVVLVVVLVVLVVDDPVPRDPVSNVVSVVSNVVSVVVNVCSVVVNPDDPDDDDPPD

Sequence (78 aa):
MQSNLNTIQEWCELLADLIWSTRQQVNNVARINSKTIVELRQPHLVEMLDDMSKQVTSLLSTLVTSTFVIEKQPPQVM

InterPro domains:
  IPR001217 Transcription factor STAT [PTHR11801] (3-78)
  IPR013800 STAT transcription factor, all-alpha domain [PF01017] (2-60)
  IPR015988 STAT transcription factor, coiled coil [SSF47655] (2-68)

pLDDT: mea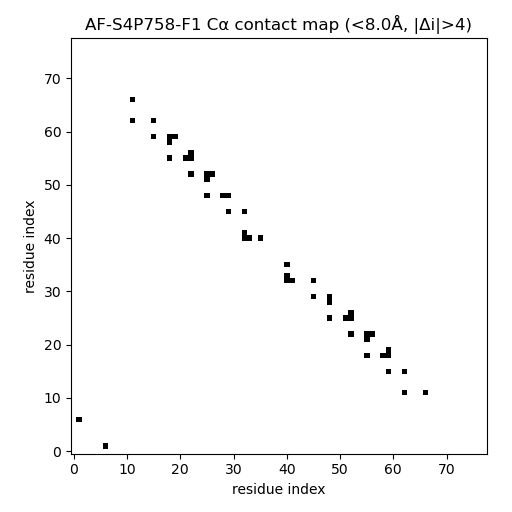n 91.02, std 9.78, range [44.47, 98.5]

Organism: NCBI:txid116150